Protein AF-A0A9Q0NSV9-F1 (afdb_monomer_lite)

Sequence (86 aa):
MDTLQSRLDAEFLLSHMCSVKFKEWIVVLATLLRRTEVLFDLFQRDMRLWKAYSVTLQSHPAFSEYHDLLDGLEKRLSSVVNSQEK

Radius of gyration: 13.03 Å; chains: 1; bounding box: 35×25×36 Å

pLDDT: mean 72.05, std 12.32, range [42.81, 89.88]

Structure (mmCIF, N/CA/C/O backbone):
data_AF-A0A9Q0NSV9-F1
#
_entry.id   AF-A0A9Q0NSV9-F1
#
loop_
_atom_site.group_PDB
_atom_site.id
_atom_site.type_symbol
_atom_site.label_atom_id
_atom_site.label_alt_id
_atom_site.label_comp_id
_atom_site.label_asym_id
_atom_site.label_entity_id
_atom_site.label_seq_id
_atom_site.pdbx_PDB_ins_code
_atom_site.Cartn_x
_atom_site.Cartn_y
_atom_site.Cartn_z
_atom_site.occupancy
_atom_site.B_iso_or_equiv
_atom_site.auth_seq_id
_atom_site.auth_comp_id
_atom_site.auth_asym_id
_atom_site.auth_atom_id
_atom_site.pdbx_PDB_model_num
ATOM 1 N N . MET A 1 1 ? -20.189 10.467 -5.841 1.00 44.16 1 MET A N 1
ATOM 2 C CA . MET A 1 1 ? -20.651 9.063 -5.871 1.00 44.16 1 MET A CA 1
ATOM 3 C C . MET A 1 1 ? -19.451 8.123 -6.067 1.00 44.16 1 MET A C 1
ATOM 5 O O . MET A 1 1 ? -19.541 7.165 -6.814 1.00 44.16 1 MET A O 1
ATOM 9 N N . ASP A 1 2 ? -18.329 8.341 -5.368 1.00 54.78 2 ASP A N 1
ATOM 10 C CA . ASP A 1 2 ? -17.023 7.835 -5.846 1.00 54.78 2 ASP A CA 1
ATOM 11 C C . ASP A 1 2 ? -16.234 7.035 -4.795 1.00 54.78 2 ASP A C 1
ATOM 13 O O . ASP A 1 2 ? -15.225 6.407 -5.108 1.00 54.78 2 ASP A O 1
ATOM 17 N N . THR A 1 3 ? -16.683 7.032 -3.537 1.00 51.50 3 THR A N 1
ATOM 18 C CA . THR A 1 3 ? -15.959 6.409 -2.415 1.00 51.50 3 THR A CA 1
ATOM 19 C C . THR A 1 3 ? -16.153 4.897 -2.355 1.00 51.50 3 THR A C 1
ATOM 21 O O . THR A 1 3 ? -15.194 4.165 -2.137 1.00 51.50 3 THR A O 1
ATOM 24 N N . LEU A 1 4 ? -17.373 4.407 -2.604 1.00 54.00 4 LEU A N 1
ATOM 25 C CA . LEU A 1 4 ? -17.664 2.969 -2.580 1.00 54.00 4 LEU A CA 1
ATOM 26 C C . LEU A 1 4 ? -17.029 2.233 -3.768 1.00 54.00 4 LEU A C 1
ATOM 28 O O . LEU A 1 4 ? -16.521 1.128 -3.602 1.00 54.00 4 LEU A O 1
ATOM 32 N N . GLN A 1 5 ? -17.012 2.870 -4.941 1.00 58.81 5 GLN A N 1
ATOM 33 C CA . GLN A 1 5 ? -16.356 2.338 -6.134 1.00 58.81 5 GLN A CA 1
ATOM 34 C C . GLN A 1 5 ? -14.836 2.305 -5.938 1.00 58.81 5 GLN A C 1
ATOM 36 O O . GLN A 1 5 ? -14.238 1.244 -6.064 1.00 58.81 5 GLN A O 1
ATOM 41 N N . SER A 1 6 ? -14.244 3.411 -5.459 1.00 57.09 6 SER A N 1
ATOM 42 C CA . SER A 1 6 ? -12.811 3.465 -5.125 1.00 57.09 6 SER A CA 1
ATOM 43 C C . SER A 1 6 ? -12.392 2.397 -4.114 1.00 57.09 6 SER A C 1
ATOM 45 O O . SER A 1 6 ? -11.283 1.876 -4.195 1.00 57.09 6 SER A O 1
ATOM 47 N N . ARG A 1 7 ? -13.268 2.057 -3.161 1.00 57.16 7 ARG A N 1
ATOM 48 C CA . ARG A 1 7 ? -13.004 1.005 -2.177 1.00 57.16 7 ARG A CA 1
ATOM 49 C C . ARG A 1 7 ? -13.001 -0.387 -2.810 1.00 57.16 7 ARG A C 1
ATOM 51 O O . ARG A 1 7 ? -12.084 -1.159 -2.552 1.00 57.16 7 ARG A O 1
ATOM 58 N N . LEU A 1 8 ? -13.995 -0.699 -3.639 1.00 59.69 8 LEU A N 1
ATOM 59 C CA . LEU A 1 8 ? -14.066 -1.986 -4.337 1.00 59.69 8 LEU A CA 1
ATOM 60 C C . LEU A 1 8 ? -12.907 -2.158 -5.327 1.00 59.69 8 LEU A C 1
ATOM 62 O O . LEU A 1 8 ? -12.321 -3.235 -5.387 1.00 59.69 8 LEU A O 1
ATOM 66 N N . ASP A 1 9 ? -12.527 -1.091 -6.035 1.00 61.78 9 ASP A N 1
ATOM 67 C CA . ASP A 1 9 ? -11.341 -1.075 -6.893 1.00 61.78 9 ASP A CA 1
ATOM 68 C C . ASP A 1 9 ? -10.061 -1.327 -6.084 1.00 61.78 9 ASP A C 1
ATOM 70 O O . ASP A 1 9 ? -9.204 -2.099 -6.507 1.00 61.78 9 ASP A O 1
ATOM 74 N N . ALA A 1 10 ? -9.937 -0.751 -4.885 1.00 59.25 10 ALA A N 1
ATOM 75 C CA . ALA A 1 10 ? -8.784 -0.975 -4.018 1.00 59.25 10 ALA A CA 1
ATOM 76 C C . ALA A 1 10 ? -8.723 -2.407 -3.456 1.00 59.25 10 ALA A C 1
ATOM 78 O O . ALA A 1 10 ? -7.647 -3.002 -3.439 1.00 59.25 10 ALA A O 1
ATOM 79 N N . GLU A 1 11 ? -9.855 -2.979 -3.035 1.00 59.50 11 GLU A N 1
ATOM 80 C CA . GLU A 1 11 ? -9.941 -4.372 -2.568 1.00 59.50 11 GLU A CA 1
ATOM 81 C C . GLU A 1 11 ? -9.645 -5.369 -3.704 1.00 59.50 11 GLU A C 1
ATOM 83 O O . GLU A 1 11 ? -8.923 -6.351 -3.507 1.00 59.50 11 GLU A O 1
ATOM 88 N N . PHE A 1 12 ? -10.125 -5.090 -4.919 1.00 64.31 12 PHE A N 1
ATOM 89 C CA . PHE A 1 12 ? -9.815 -5.889 -6.103 1.00 64.31 12 PHE A CA 1
ATOM 90 C C . PHE A 1 12 ? -8.332 -5.794 -6.474 1.00 64.31 12 PHE A C 1
ATOM 92 O O . PHE A 1 12 ? -7.682 -6.821 -6.673 1.00 64.31 12 PHE A O 1
ATOM 99 N N . LEU A 1 13 ? -7.771 -4.579 -6.493 1.00 62.09 13 LEU A N 1
ATOM 100 C CA . LEU A 1 13 ? -6.346 -4.364 -6.724 1.00 62.09 13 LEU A CA 1
ATOM 101 C C . LEU A 1 13 ? -5.507 -5.096 -5.674 1.00 62.09 13 LEU A C 1
ATOM 103 O O . LEU A 1 13 ? -4.559 -5.758 -6.074 1.00 62.09 13 LEU A O 1
ATOM 107 N N . LEU A 1 14 ? -5.893 -5.061 -4.388 1.00 62.97 14 LEU A N 1
ATOM 108 C CA . LEU A 1 14 ? -5.279 -5.797 -3.265 1.00 62.97 14 LEU A CA 1
ATOM 109 C C . LEU A 1 14 ? -5.246 -7.314 -3.471 1.00 62.97 14 LEU A C 1
ATOM 111 O O . LEU A 1 14 ? -4.205 -7.954 -3.317 1.00 62.97 14 LEU A O 1
ATOM 115 N N . SER A 1 15 ? -6.381 -7.897 -3.846 1.00 62.22 15 SER A N 1
ATOM 116 C CA . SER A 1 15 ? -6.464 -9.332 -4.122 1.00 62.22 15 SER A CA 1
ATOM 117 C C . SER A 1 15 ? -5.626 -9.719 -5.345 1.00 62.22 15 SER A C 1
ATOM 119 O O . SER A 1 15 ? -4.958 -10.755 -5.344 1.00 62.22 15 SER A O 1
ATOM 121 N N . HIS A 1 16 ? -5.593 -8.852 -6.359 1.00 58.91 16 HIS A N 1
ATOM 122 C CA . HIS A 1 16 ? -4.789 -9.051 -7.557 1.00 58.91 16 HIS A CA 1
ATOM 123 C C . HIS A 1 16 ? -3.279 -8.904 -7.276 1.00 58.91 16 HIS A C 1
ATOM 125 O O . HIS A 1 16 ? -2.493 -9.680 -7.818 1.00 58.91 16 HIS A O 1
ATOM 131 N N . MET A 1 17 ? -2.846 -8.010 -6.368 1.00 57.38 17 MET A N 1
ATOM 132 C CA . MET A 1 17 ? -1.423 -7.885 -5.975 1.00 57.38 17 MET A CA 1
ATOM 133 C C . MET A 1 17 ? -0.863 -9.193 -5.433 1.00 57.38 17 MET A C 1
ATOM 135 O O . MET A 1 17 ? 0.269 -9.552 -5.741 1.00 57.38 17 MET A O 1
ATOM 139 N N . CYS A 1 18 ? -1.649 -9.904 -4.617 1.00 54.81 18 CYS A N 1
ATOM 140 C CA . CYS A 1 18 ? -1.230 -11.168 -4.018 1.00 54.81 18 CYS A CA 1
ATOM 141 C C . CYS A 1 18 ? -0.994 -12.275 -5.063 1.00 54.81 18 CYS A C 1
ATOM 143 O O . CYS A 1 18 ? -0.442 -13.316 -4.714 1.00 54.81 18 CYS A O 1
ATOM 145 N N . SER A 1 19 ? -1.391 -12.069 -6.328 1.00 55.69 19 SER A N 1
ATOM 146 C CA . SER A 1 19 ? -1.364 -13.078 -7.393 1.00 55.69 19 SER A CA 1
ATOM 147 C C . SER A 1 19 ? -0.422 -12.750 -8.572 1.00 55.69 19 SER A C 1
ATOM 149 O O . SER A 1 19 ? -0.022 -13.666 -9.290 1.00 55.69 19 SER A O 1
ATOM 151 N N . VAL A 1 20 ? -0.015 -11.487 -8.778 1.00 50.78 20 VAL A N 1
ATOM 152 C CA . VAL A 1 20 ? 0.706 -11.039 -9.997 1.00 50.78 20 VAL A CA 1
ATOM 153 C C . VAL A 1 20 ? 2.179 -10.675 -9.725 1.00 50.78 20 VAL A C 1
ATOM 155 O O . VAL A 1 20 ? 2.554 -10.252 -8.634 1.00 50.78 20 VAL A O 1
ATOM 158 N N . LYS A 1 21 ? 3.058 -10.847 -10.729 1.00 58.66 21 LYS A N 1
ATOM 159 C CA . LYS A 1 21 ? 4.503 -10.558 -10.631 1.00 58.66 21 LYS A CA 1
ATOM 160 C C . LYS A 1 21 ? 4.793 -9.079 -10.312 1.00 58.66 21 LYS A C 1
ATOM 162 O O . LYS A 1 21 ? 4.222 -8.162 -10.893 1.00 58.66 21 LYS A O 1
ATOM 167 N N . PHE A 1 22 ? 5.815 -8.871 -9.479 1.00 56.59 22 PHE A N 1
ATOM 168 C CA . PHE A 1 22 ? 6.233 -7.616 -8.829 1.00 56.59 22 PHE A CA 1
ATOM 169 C C . PHE A 1 22 ? 6.354 -6.349 -9.715 1.00 56.59 22 PHE A C 1
ATOM 171 O O . PHE A 1 22 ? 6.257 -5.237 -9.209 1.00 56.59 22 PHE A O 1
ATOM 178 N N . LYS A 1 23 ? 6.564 -6.470 -11.035 1.00 57.53 23 LYS A N 1
ATOM 179 C CA . LYS A 1 23 ? 6.770 -5.316 -11.940 1.00 57.53 23 LYS A CA 1
ATOM 180 C C . LYS A 1 23 ? 5.492 -4.534 -12.251 1.00 57.53 23 LYS A C 1
ATOM 182 O O . LYS A 1 23 ? 5.530 -3.308 -12.268 1.00 57.53 23 LYS A O 1
ATOM 187 N N . GLU A 1 24 ? 4.379 -5.224 -12.482 1.00 59.06 24 GLU A N 1
ATOM 188 C CA . GLU A 1 24 ? 3.073 -4.576 -12.693 1.00 59.06 24 GLU A CA 1
ATOM 189 C C . GLU A 1 24 ? 2.567 -3.953 -11.388 1.00 59.06 2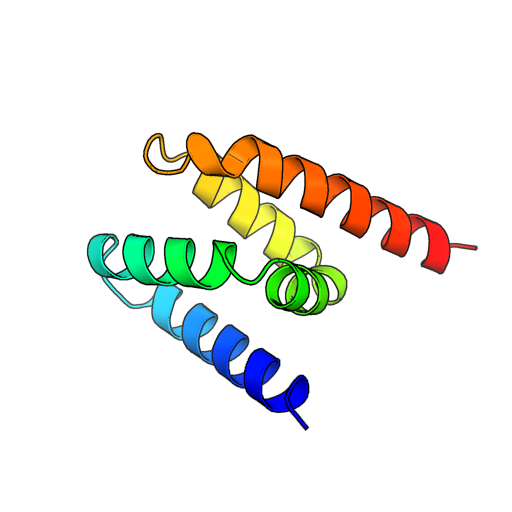4 GLU A C 1
ATOM 191 O O . GLU A 1 24 ? 1.898 -2.920 -11.384 1.00 59.06 24 GLU A O 1
ATOM 196 N N . TRP A 1 25 ? 3.013 -4.522 -10.267 1.00 65.31 25 TRP A N 1
ATOM 197 C CA . TRP A 1 25 ? 2.682 -4.061 -8.934 1.00 65.31 25 TRP A CA 1
ATOM 198 C C . TRP A 1 25 ? 3.233 -2.671 -8.611 1.00 65.31 25 TRP A C 1
ATOM 200 O O . TRP A 1 25 ? 2.529 -1.850 -8.030 1.00 65.31 25 TRP A O 1
ATOM 210 N N . ILE A 1 26 ? 4.448 -2.353 -9.070 1.00 62.72 26 ILE A N 1
ATOM 211 C CA . ILE A 1 26 ? 5.038 -1.022 -8.869 1.00 62.72 26 ILE A CA 1
ATOM 212 C C . ILE A 1 26 ? 4.194 0.077 -9.512 1.00 62.72 26 ILE A C 1
ATOM 214 O O . ILE A 1 26 ? 4.000 1.136 -8.918 1.00 62.72 26 ILE A O 1
ATOM 218 N N . VAL A 1 27 ? 3.650 -0.184 -10.701 1.00 60.06 27 VAL A N 1
ATOM 219 C CA . VAL A 1 27 ? 2.824 0.790 -11.419 1.00 60.06 27 VAL A CA 1
ATOM 220 C C . VAL A 1 27 ? 1.506 1.008 -10.683 1.00 60.06 27 VAL A C 1
ATOM 222 O O . VAL A 1 27 ? 1.118 2.153 -10.454 1.00 60.06 27 VAL A O 1
ATOM 225 N N . VAL A 1 28 ? 0.841 -0.062 -10.244 1.00 65.75 28 VAL A N 1
ATOM 226 C CA . VAL A 1 28 ? -0.413 0.056 -9.487 1.00 65.75 28 VAL A CA 1
ATOM 227 C C . VAL A 1 28 ? -0.190 0.751 -8.142 1.00 65.75 28 VAL A C 1
ATOM 229 O O . VAL A 1 28 ? -0.934 1.676 -7.817 1.00 65.75 28 VAL A O 1
ATOM 232 N N . LEU A 1 29 ? 0.862 0.385 -7.403 1.00 67.25 29 LEU A N 1
ATOM 233 C CA . LEU A 1 29 ? 1.277 1.047 -6.163 1.00 67.25 29 LEU A CA 1
ATOM 234 C C . LEU A 1 29 ? 1.495 2.542 -6.368 1.00 67.25 29 LEU A C 1
ATOM 236 O O . LEU A 1 29 ? 0.898 3.344 -5.659 1.00 67.25 29 LEU A O 1
ATOM 240 N N . ALA A 1 30 ? 2.298 2.926 -7.361 1.00 66.44 30 ALA A N 1
ATOM 241 C CA . ALA A 1 30 ? 2.571 4.328 -7.668 1.00 66.44 30 ALA A CA 1
ATOM 242 C C . ALA A 1 30 ? 1.294 5.093 -8.055 1.00 66.44 30 ALA A C 1
ATOM 244 O O . ALA A 1 30 ? 1.134 6.267 -7.722 1.00 66.44 30 ALA A O 1
ATOM 245 N N . THR A 1 31 ? 0.347 4.428 -8.720 1.00 70.75 31 THR A N 1
ATOM 246 C CA . THR A 1 31 ? -0.937 5.033 -9.102 1.00 70.75 31 THR A CA 1
ATOM 247 C C . THR A 1 31 ? -1.861 5.211 -7.893 1.00 70.75 31 THR A C 1
ATOM 249 O O . THR A 1 31 ? -2.500 6.254 -7.754 1.00 70.75 31 THR A O 1
ATOM 252 N N . LEU A 1 32 ? -1.894 4.234 -6.985 1.00 66.38 32 LEU A N 1
ATOM 253 C CA . LEU A 1 32 ? -2.632 4.298 -5.722 1.00 66.38 32 LEU A CA 1
ATOM 254 C C . LEU A 1 32 ? -2.030 5.327 -4.753 1.00 66.38 32 LEU A C 1
ATOM 256 O O . LEU A 1 32 ? -2.769 6.056 -4.097 1.00 66.38 32 LEU A O 1
ATOM 260 N N . LEU A 1 33 ? -0.701 5.453 -4.714 1.00 67.75 33 LEU A N 1
ATOM 261 C CA . LEU A 1 33 ? 0.025 6.441 -3.906 1.00 67.75 33 LEU A CA 1
ATOM 262 C C . LEU A 1 33 ? -0.284 7.888 -4.320 1.00 67.75 33 LEU A C 1
ATOM 264 O O . LEU A 1 33 ? -0.201 8.789 -3.492 1.00 67.75 33 LEU A O 1
ATOM 268 N N . ARG A 1 34 ? -0.748 8.121 -5.555 1.00 72.25 34 ARG A N 1
ATOM 269 C CA . ARG A 1 34 ? -1.274 9.431 -5.993 1.00 72.25 34 ARG A CA 1
ATOM 270 C C . ARG A 1 34 ? -2.670 9.751 -5.443 1.00 72.25 34 ARG A C 1
ATOM 272 O O . ARG A 1 34 ? -3.165 10.857 -5.643 1.00 72.25 34 ARG A O 1
ATOM 279 N N . ARG A 1 35 ? -3.330 8.799 -4.778 1.00 80.94 35 ARG A N 1
ATOM 280 C CA . ARG A 1 35 ? -4.690 8.909 -4.228 1.00 80.94 35 ARG A CA 1
ATOM 281 C C . ARG A 1 35 ? -4.659 8.715 -2.708 1.00 80.94 35 ARG A C 1
ATOM 283 O O . ARG A 1 35 ? -5.284 7.800 -2.178 1.00 80.94 35 ARG A O 1
ATOM 290 N N . THR A 1 36 ? -3.965 9.606 -2.000 1.00 77.12 36 THR A N 1
ATOM 291 C CA . THR A 1 36 ? -3.779 9.559 -0.535 1.00 77.12 36 THR A CA 1
ATOM 292 C C . THR A 1 36 ? -5.084 9.362 0.242 1.00 77.12 36 THR A C 1
ATOM 294 O O . THR A 1 36 ? -5.121 8.585 1.189 1.00 77.12 36 THR A O 1
ATOM 297 N N . GLU A 1 37 ? -6.177 10.000 -0.182 1.00 81.25 37 GLU A N 1
ATOM 298 C CA . GLU A 1 37 ? -7.489 9.874 0.472 1.00 81.25 37 GLU A CA 1
ATOM 299 C C . GLU A 1 37 ? -8.102 8.468 0.336 1.00 81.25 37 GLU A C 1
ATOM 301 O O . GLU A 1 37 ? -8.746 7.986 1.264 1.00 81.25 37 GLU A O 1
ATOM 306 N N . VAL A 1 38 ? -7.869 7.777 -0.787 1.00 80.12 38 VAL A N 1
ATOM 307 C CA . VAL A 1 38 ? -8.344 6.396 -0.988 1.00 80.12 38 VAL A CA 1
ATOM 308 C C . VAL A 1 38 ? -7.557 5.438 -0.101 1.00 80.12 38 VAL A C 1
ATOM 310 O O . VAL A 1 38 ? -8.144 4.571 0.540 1.00 80.12 38 VAL A O 1
ATOM 313 N N . LEU A 1 39 ? -6.236 5.626 -0.016 1.00 78.25 39 LEU A N 1
ATOM 314 C CA . LEU A 1 39 ? -5.387 4.847 0.885 1.00 78.25 39 LEU A CA 1
ATOM 315 C C . LEU A 1 39 ? -5.788 5.064 2.342 1.00 78.25 39 LEU A C 1
ATOM 317 O O . LEU A 1 39 ? -5.904 4.104 3.094 1.00 78.25 39 LEU A O 1
ATOM 321 N N . PHE A 1 40 ? -6.055 6.310 2.728 1.00 83.31 40 PHE A N 1
ATOM 322 C CA . PHE A 1 40 ? -6.532 6.625 4.065 1.00 83.31 40 PHE A CA 1
ATOM 323 C C . PHE A 1 40 ? -7.849 5.906 4.387 1.00 83.31 40 PHE A C 1
ATOM 325 O O . PHE A 1 40 ? -7.929 5.240 5.415 1.00 83.31 40 PHE A O 1
ATOM 332 N N . ASP A 1 41 ? -8.853 5.970 3.502 1.00 82.31 41 ASP A N 1
ATOM 333 C CA . ASP A 1 41 ? -10.151 5.319 3.741 1.00 82.31 41 ASP A CA 1
ATOM 334 C C . ASP A 1 41 ? -10.073 3.785 3.780 1.00 82.31 41 ASP A C 1
ATOM 336 O O . ASP A 1 41 ? -10.808 3.141 4.533 1.00 82.31 41 ASP A O 1
ATOM 340 N N . LEU A 1 42 ? -9.169 3.204 2.992 1.00 79.44 42 LEU A N 1
ATOM 341 C CA . LEU A 1 42 ? -8.915 1.768 2.951 1.00 79.44 42 LEU A CA 1
ATOM 342 C C . LEU A 1 42 ? -8.219 1.289 4.230 1.00 79.44 42 LEU A C 1
ATOM 344 O O . LEU A 1 42 ? -8.665 0.342 4.876 1.00 79.44 42 LEU A O 1
ATOM 348 N N . PHE A 1 43 ? -7.140 1.967 4.615 1.00 84.38 43 PHE A N 1
ATOM 349 C CA . PHE A 1 43 ? -6.274 1.553 5.713 1.00 84.38 43 PHE A CA 1
ATOM 350 C C . PHE A 1 43 ? -6.802 1.935 7.094 1.00 84.38 43 PHE A C 1
ATOM 352 O O . PHE A 1 43 ? -6.524 1.222 8.054 1.00 84.38 43 PHE A O 1
ATOM 359 N N . GLN A 1 44 ? -7.615 2.991 7.222 1.00 83.94 44 GLN A N 1
ATOM 360 C CA . GLN A 1 44 ? -8.245 3.318 8.509 1.00 83.94 44 GLN A CA 1
ATOM 361 C C . GLN A 1 44 ? -9.183 2.204 8.992 1.00 83.94 44 GLN A C 1
ATOM 363 O O . GLN A 1 44 ? -9.371 2.029 10.193 1.00 83.94 44 GLN A O 1
ATOM 368 N N . ARG A 1 45 ? -9.762 1.434 8.059 1.00 81.56 45 ARG A N 1
ATOM 369 C CA . ARG A 1 45 ? -10.658 0.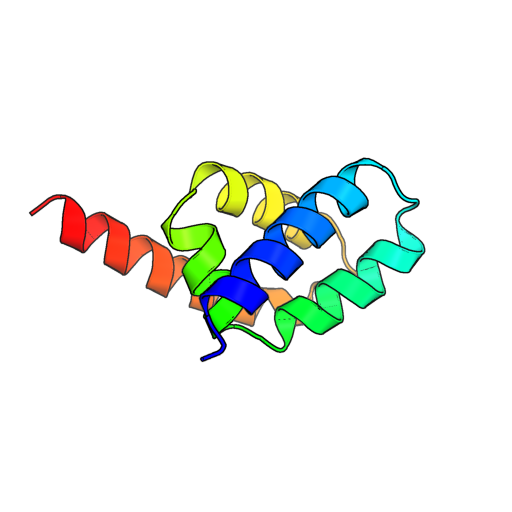308 8.361 1.00 81.56 45 ARG A CA 1
ATOM 370 C C . ARG A 1 45 ? -9.893 -0.958 8.744 1.00 81.56 45 ARG A C 1
ATOM 372 O O . ARG A 1 45 ? -10.439 -1.788 9.464 1.00 81.56 45 ARG A O 1
ATOM 379 N N . ASP A 1 46 ? -8.652 -1.102 8.275 1.00 79.75 46 ASP A N 1
ATOM 380 C CA . ASP A 1 46 ? -7.797 -2.252 8.560 1.00 79.75 46 ASP A CA 1
ATOM 381 C C . ASP A 1 46 ? -6.331 -1.832 8.773 1.00 79.75 46 ASP A C 1
ATOM 383 O O . ASP A 1 46 ? -5.500 -1.786 7.862 1.00 79.75 46 ASP A O 1
ATOM 387 N N . MET A 1 47 ? -5.990 -1.562 10.034 1.00 80.44 47 MET A N 1
ATOM 388 C CA . MET A 1 47 ? -4.627 -1.194 10.434 1.00 80.44 47 MET A CA 1
ATOM 389 C C . MET A 1 47 ? -3.616 -2.336 10.303 1.00 80.44 47 MET A C 1
ATOM 391 O O . MET A 1 47 ? -2.408 -2.092 10.273 1.00 80.44 47 MET A O 1
ATOM 395 N N . ARG A 1 48 ? -4.067 -3.594 10.249 1.00 83.50 48 ARG A N 1
ATOM 396 C CA . ARG A 1 48 ? -3.158 -4.727 10.024 1.00 83.50 48 ARG A CA 1
ATOM 397 C C . ARG A 1 48 ? -2.693 -4.719 8.576 1.00 83.50 48 ARG A C 1
ATOM 399 O O . ARG A 1 48 ? -1.505 -4.917 8.319 1.00 83.50 48 ARG A O 1
ATOM 406 N N . LEU A 1 49 ? -3.612 -4.414 7.664 1.00 79.19 49 LEU A N 1
ATOM 407 C CA . LEU A 1 49 ? -3.318 -4.223 6.255 1.00 79.19 49 LEU A CA 1
ATOM 408 C C . LEU A 1 49 ? -2.352 -3.052 6.028 1.00 79.19 49 LEU A C 1
ATOM 410 O O . LEU A 1 49 ? -1.374 -3.220 5.299 1.00 79.19 49 LEU A O 1
ATOM 414 N N . TRP A 1 50 ? -2.562 -1.916 6.706 1.00 84.88 50 TRP A N 1
ATOM 415 C CA . TRP A 1 50 ? -1.619 -0.788 6.685 1.00 84.88 50 TRP A CA 1
ATOM 416 C C . TRP A 1 50 ? -0.193 -1.226 7.032 1.00 84.88 50 TRP A C 1
ATOM 418 O O . TRP A 1 50 ? 0.727 -0.984 6.257 1.00 84.88 50 TRP A O 1
ATOM 428 N N . LYS A 1 51 ? -0.014 -1.921 8.164 1.00 82.31 51 LYS A N 1
ATOM 429 C CA . LYS A 1 51 ? 1.308 -2.374 8.627 1.00 82.31 51 LYS A CA 1
ATOM 430 C C . LYS A 1 51 ? 1.980 -3.330 7.645 1.00 82.31 51 LYS A C 1
ATOM 432 O O . LYS A 1 51 ? 3.175 -3.206 7.396 1.00 82.31 51 LYS A O 1
ATOM 437 N N . ALA A 1 52 ? 1.237 -4.281 7.078 1.00 79.44 52 ALA A N 1
ATOM 438 C CA . ALA A 1 52 ? 1.792 -5.206 6.090 1.00 79.44 52 ALA A CA 1
ATOM 439 C C . ALA A 1 52 ? 2.239 -4.465 4.819 1.00 79.44 52 ALA A C 1
ATOM 441 O O . ALA A 1 52 ? 3.312 -4.730 4.270 1.00 79.44 52 ALA A O 1
ATOM 442 N N . TYR A 1 53 ? 1.432 -3.504 4.374 1.00 79.88 53 TYR A N 1
ATOM 443 C CA . TYR A 1 53 ? 1.678 -2.738 3.162 1.00 79.88 53 TYR A CA 1
ATOM 444 C C . TYR A 1 53 ? 2.818 -1.723 3.329 1.00 79.88 53 TYR A C 1
ATOM 446 O O . TYR A 1 53 ? 3.688 -1.641 2.463 1.00 79.88 53 TYR A O 1
ATOM 454 N N . SER A 1 54 ? 2.874 -1.005 4.456 1.00 82.06 54 SER A N 1
ATOM 455 C CA . SER A 1 54 ? 3.938 -0.037 4.742 1.00 82.06 54 SER A CA 1
ATOM 456 C C . SER A 1 54 ? 5.302 -0.721 4.849 1.00 82.06 54 SER A C 1
ATOM 458 O O . SER A 1 54 ? 6.245 -0.284 4.194 1.00 82.06 54 SER A O 1
ATOM 460 N N . VAL A 1 55 ? 5.394 -1.855 5.556 1.00 83.31 55 VAL A N 1
ATOM 461 C CA . VAL A 1 55 ? 6.624 -2.662 5.651 1.00 83.31 55 VAL A CA 1
ATOM 462 C C . VAL A 1 55 ? 7.056 -3.168 4.276 1.00 83.31 55 VAL A C 1
ATOM 464 O O . VAL A 1 55 ? 8.240 -3.112 3.934 1.00 83.31 55 VAL A O 1
ATOM 467 N N . THR A 1 56 ? 6.105 -3.627 3.459 1.00 80.25 56 THR A N 1
ATOM 468 C CA . THR A 1 56 ? 6.390 -4.087 2.094 1.00 80.25 56 THR A CA 1
ATOM 469 C C . THR A 1 56 ? 6.958 -2.957 1.238 1.00 80.25 56 THR A C 1
ATOM 471 O O . THR A 1 56 ? 7.953 -3.170 0.550 1.00 80.25 56 THR A O 1
ATOM 474 N N . LEU A 1 57 ? 6.385 -1.753 1.299 1.00 78.56 57 LEU A N 1
ATOM 475 C CA . LEU A 1 57 ? 6.881 -0.596 0.549 1.00 78.56 57 LEU A CA 1
ATOM 476 C C . LEU A 1 57 ? 8.250 -0.121 1.043 1.00 78.56 57 LEU A C 1
ATOM 478 O O . LEU A 1 57 ? 9.147 0.075 0.229 1.00 78.56 57 LEU A O 1
ATOM 482 N N . GLN A 1 58 ? 8.436 -0.019 2.360 1.00 80.56 58 GLN A N 1
ATOM 483 C CA . GLN A 1 58 ? 9.696 0.415 2.972 1.00 80.56 58 GLN A CA 1
ATOM 484 C C . GLN A 1 58 ? 10.859 -0.546 2.706 1.00 80.56 58 GLN A C 1
ATOM 486 O O . GLN A 1 58 ? 12.012 -0.128 2.630 1.00 80.56 58 GLN A O 1
ATOM 491 N N . SER A 1 59 ? 10.566 -1.835 2.519 1.00 81.31 59 SER A N 1
ATOM 492 C CA . SER A 1 59 ? 11.574 -2.846 2.174 1.00 81.31 59 SER A CA 1
ATOM 493 C C . SER A 1 59 ? 12.114 -2.696 0.746 1.00 81.31 59 SER A C 1
ATOM 495 O O . SER A 1 59 ? 13.109 -3.333 0.399 1.00 81.31 59 SER A O 1
ATOM 497 N N . HIS A 1 60 ? 11.474 -1.879 -0.098 1.00 77.75 60 HIS A N 1
ATOM 498 C CA . HIS A 1 60 ? 11.811 -1.750 -1.511 1.00 77.75 60 HIS A CA 1
ATOM 499 C C . HIS A 1 60 ? 12.365 -0.352 -1.838 1.00 77.75 60 HIS A C 1
ATOM 501 O O . HIS A 1 60 ? 11.632 0.635 -1.784 1.00 77.75 60 HIS A O 1
ATOM 507 N N . PRO A 1 61 ? 13.628 -0.241 -2.297 1.00 77.38 61 PRO A N 1
ATOM 508 C CA . PRO A 1 61 ? 14.277 1.053 -2.534 1.00 77.38 61 PRO A CA 1
ATOM 509 C C . PRO A 1 61 ? 13.600 1.897 -3.627 1.00 77.38 61 PRO A C 1
ATOM 511 O O . PRO A 1 61 ? 13.718 3.122 -3.620 1.00 77.38 61 PRO A O 1
ATOM 514 N N . ALA A 1 62 ? 12.846 1.260 -4.531 1.00 76.75 62 ALA A N 1
ATOM 515 C CA . ALA A 1 62 ? 12.061 1.925 -5.571 1.00 76.75 62 ALA A CA 1
ATOM 516 C C . ALA A 1 62 ? 10.918 2.806 -5.026 1.00 76.75 62 ALA A C 1
ATOM 518 O O . ALA A 1 62 ? 10.385 3.614 -5.776 1.00 76.75 62 ALA A O 1
ATOM 519 N N . PHE A 1 63 ? 10.549 2.666 -3.747 1.00 74.94 63 PHE A N 1
ATOM 520 C CA . PHE A 1 63 ? 9.488 3.454 -3.109 1.00 74.94 63 PHE A CA 1
ATOM 521 C C . PHE A 1 63 ? 9.996 4.449 -2.068 1.00 74.94 63 PHE A C 1
ATOM 523 O O . PHE A 1 63 ? 9.196 5.042 -1.347 1.00 74.94 63 PHE A O 1
ATOM 530 N N . SER A 1 64 ? 11.309 4.668 -2.014 1.00 80.25 64 SER A N 1
ATOM 531 C CA . SER A 1 64 ? 11.928 5.633 -1.100 1.00 80.25 64 SER A CA 1
ATOM 532 C C . SER A 1 64 ? 11.336 7.043 -1.226 1.00 80.25 64 SER A C 1
ATOM 534 O O . SER A 1 64 ? 11.146 7.708 -0.214 1.00 80.25 64 SER A O 1
ATOM 536 N N . GLU A 1 65 ? 10.946 7.463 -2.436 1.00 81.81 65 GLU A N 1
ATOM 537 C CA . GLU A 1 65 ? 10.275 8.750 -2.688 1.00 81.81 65 GLU A CA 1
ATOM 538 C C . GLU A 1 65 ? 8.887 8.872 -2.026 1.00 81.81 65 GLU A C 1
ATOM 540 O O . GLU A 1 65 ? 8.393 9.977 -1.820 1.00 81.81 65 GLU A O 1
ATOM 545 N N . TYR A 1 66 ? 8.257 7.749 -1.669 1.00 79.75 66 TYR A N 1
ATOM 546 C CA . TYR A 1 66 ? 6.937 7.717 -1.037 1.00 79.75 66 TYR A CA 1
ATOM 547 C C . TYR A 1 66 ? 7.010 7.579 0.485 1.00 79.75 66 TYR A C 1
ATOM 549 O O . TYR A 1 66 ? 5.967 7.590 1.134 1.00 79.75 66 TYR A O 1
ATOM 557 N N . HIS A 1 67 ? 8.201 7.462 1.079 1.00 83.62 67 HIS A N 1
ATOM 558 C CA . HIS A 1 67 ? 8.342 7.300 2.529 1.00 83.62 67 HIS A CA 1
ATOM 559 C C . HIS A 1 67 ? 7.762 8.487 3.311 1.00 83.62 67 HIS A C 1
ATOM 561 O O . HIS A 1 67 ? 7.038 8.258 4.277 1.00 83.62 67 HIS A O 1
ATOM 567 N N . ASP A 1 68 ? 7.979 9.727 2.860 1.00 85.19 68 ASP A N 1
ATOM 568 C CA . ASP A 1 68 ? 7.361 10.920 3.461 1.00 85.19 68 ASP A CA 1
ATOM 569 C C . ASP A 1 68 ? 5.827 10.884 3.386 1.00 85.19 68 ASP A C 1
ATOM 571 O O . ASP A 1 68 ? 5.130 11.257 4.332 1.00 85.19 68 ASP A O 1
ATOM 575 N N . LEU A 1 69 ? 5.278 10.389 2.271 1.00 85.00 69 LEU A N 1
ATOM 576 C CA . LEU A 1 69 ? 3.833 10.228 2.110 1.00 85.00 69 LEU A CA 1
ATOM 577 C C . LEU A 1 69 ? 3.291 9.151 3.055 1.00 85.00 69 LEU A C 1
ATOM 579 O O . LEU A 1 69 ? 2.240 9.352 3.663 1.00 85.00 69 LEU A O 1
ATOM 583 N N . LEU A 1 70 ? 4.001 8.026 3.191 1.00 85.19 70 LEU A N 1
ATOM 584 C CA . LEU A 1 70 ? 3.631 6.942 4.101 1.00 85.19 70 LEU A CA 1
ATOM 585 C C . LEU A 1 70 ? 3.671 7.398 5.564 1.00 85.19 70 LEU A C 1
ATOM 587 O O . LEU A 1 70 ? 2.738 7.093 6.299 1.00 85.19 70 LEU A O 1
ATOM 591 N N . ASP A 1 71 ? 4.684 8.164 5.971 1.00 87.44 71 ASP A N 1
ATOM 592 C CA . ASP A 1 71 ? 4.780 8.755 7.314 1.00 87.44 71 ASP A CA 1
ATOM 593 C C . ASP A 1 71 ? 3.626 9.738 7.587 1.00 87.44 71 ASP A C 1
ATOM 595 O O . ASP A 1 71 ? 2.961 9.670 8.625 1.00 87.44 71 ASP A O 1
ATOM 599 N N . GLY A 1 72 ? 3.313 10.607 6.621 1.00 88.75 72 GLY A N 1
ATOM 600 C CA . GLY A 1 72 ? 2.163 11.507 6.713 1.00 88.75 72 GLY A CA 1
ATOM 601 C C . GLY A 1 72 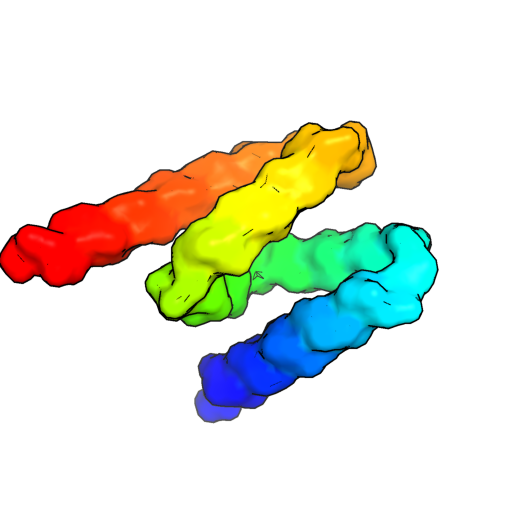? 0.834 10.755 6.846 1.00 88.75 72 GLY A C 1
ATOM 602 O O . GLY A 1 72 ? -0.032 11.148 7.636 1.00 88.75 72 GLY A O 1
ATOM 603 N N . LEU A 1 73 ? 0.678 9.650 6.110 1.00 86.69 73 LEU A N 1
ATOM 604 C CA . LEU A 1 73 ? -0.496 8.786 6.207 1.00 86.69 73 LEU A CA 1
ATOM 605 C C . LEU A 1 73 ? -0.555 8.071 7.563 1.00 86.69 73 LEU A C 1
ATOM 607 O O . LEU A 1 73 ? -1.613 8.067 8.186 1.00 86.69 73 LEU A O 1
ATOM 611 N N . GLU A 1 74 ? 0.566 7.535 8.055 1.00 89.75 74 GLU A N 1
ATOM 612 C CA . GLU A 1 74 ? 0.667 6.862 9.356 1.00 89.75 74 GLU A CA 1
ATOM 613 C C . GLU A 1 74 ? 0.242 7.775 10.504 1.00 89.75 74 GLU A C 1
ATOM 615 O O . GLU A 1 74 ? -0.526 7.367 11.377 1.00 89.75 74 GLU A O 1
ATOM 620 N N . LYS A 1 75 ? 0.686 9.036 10.484 1.00 89.88 75 LYS A N 1
ATOM 621 C CA . LYS A 1 75 ? 0.303 10.041 11.485 1.00 89.8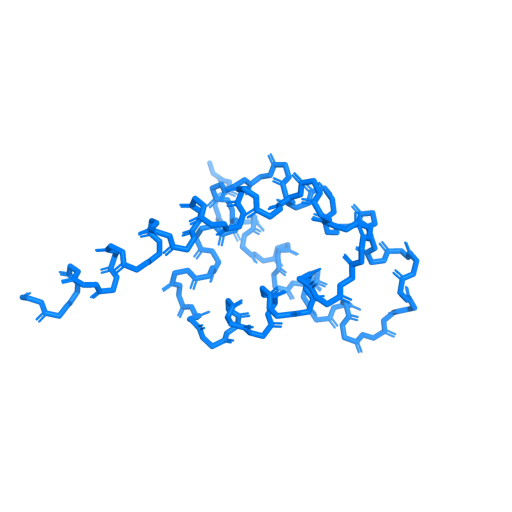8 75 LYS A CA 1
ATOM 622 C C . LYS A 1 75 ? -1.201 10.300 11.477 1.00 89.88 75 LYS A C 1
ATOM 624 O O . LYS A 1 75 ? -1.828 10.318 12.537 1.00 89.88 75 LYS A O 1
ATOM 629 N N . ARG A 1 76 ? -1.802 10.456 10.291 1.00 89.56 76 ARG A N 1
ATOM 630 C CA . ARG A 1 76 ? -3.258 10.637 10.154 1.00 89.56 76 ARG A CA 1
ATOM 631 C C . ARG A 1 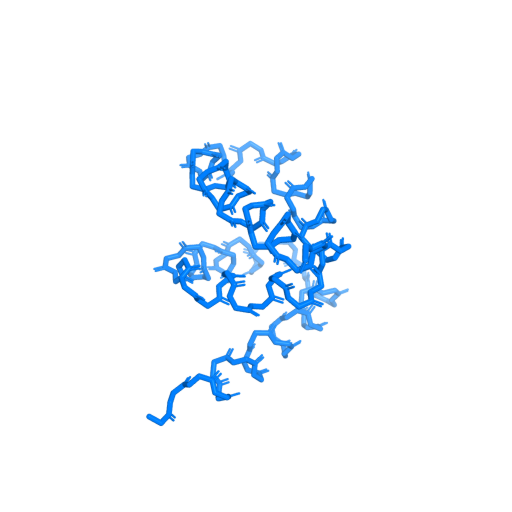76 ? -4.020 9.402 10.636 1.00 89.56 76 ARG A C 1
ATOM 633 O O . ARG A 1 76 ? -4.979 9.540 11.389 1.00 89.56 76 ARG A O 1
ATOM 640 N N . LEU A 1 77 ? -3.584 8.213 10.228 1.00 87.12 77 LEU A N 1
ATOM 641 C CA . LEU A 1 77 ? -4.181 6.927 10.594 1.00 87.12 77 LEU A CA 1
ATOM 642 C C . LEU A 1 77 ? -4.135 6.705 12.114 1.00 87.12 77 LEU A C 1
ATOM 644 O O . LEU A 1 77 ? -5.153 6.401 12.735 1.00 87.12 77 LEU A O 1
ATOM 648 N N . SER A 1 78 ? -2.981 6.959 12.729 1.00 86.44 78 SER A N 1
ATOM 649 C CA . SER A 1 78 ? -2.789 6.872 14.180 1.00 86.44 78 SER A CA 1
ATOM 650 C C . SER A 1 78 ? -3.670 7.867 14.943 1.00 86.44 78 SER A C 1
ATOM 652 O O . SER A 1 78 ? -4.201 7.529 15.997 1.00 86.44 78 SER A O 1
ATOM 654 N N . SER A 1 79 ? -3.898 9.070 14.399 1.00 86.44 79 SER A N 1
ATOM 655 C CA . SER A 1 79 ? -4.800 10.064 14.999 1.00 86.44 79 SER A CA 1
ATOM 656 C C . SER A 1 79 ? -6.267 9.619 15.021 1.00 86.44 79 SER A C 1
ATOM 658 O O . SER A 1 79 ? -6.990 9.980 15.952 1.00 86.44 79 SER A O 1
ATOM 660 N N . VAL A 1 80 ? -6.722 8.863 14.015 1.00 82.88 80 VAL A N 1
ATOM 661 C CA . VAL A 1 80 ? -8.097 8.332 13.966 1.00 82.88 80 VAL A CA 1
ATOM 662 C C . VAL A 1 80 ? -8.291 7.237 15.002 1.00 82.88 80 VAL A C 1
ATOM 664 O O . VAL A 1 80 ? -9.250 7.296 15.767 1.00 82.88 80 VAL A O 1
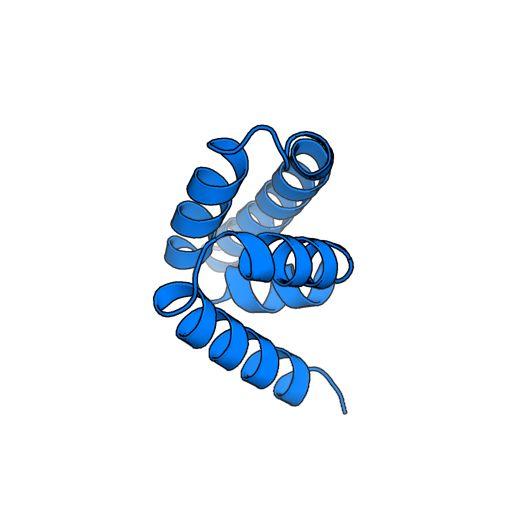ATOM 667 N N . VAL A 1 81 ? -7.356 6.286 15.083 1.00 76.44 81 VAL A N 1
ATOM 668 C CA . VAL A 1 81 ? -7.408 5.206 16.085 1.00 76.44 81 VAL A CA 1
ATOM 669 C C . VAL A 1 81 ? -7.471 5.788 17.492 1.00 76.44 81 VAL A C 1
ATOM 671 O O . VAL A 1 81 ? -8.341 5.419 18.275 1.00 76.44 81 VAL A O 1
ATOM 674 N N . ASN A 1 82 ? -6.638 6.793 17.766 1.00 68.88 82 ASN A N 1
ATOM 675 C CA . ASN A 1 82 ? -6.608 7.455 19.067 1.00 68.88 82 ASN A CA 1
ATOM 676 C C . ASN A 1 82 ? -7.894 8.247 19.380 1.00 68.88 82 ASN A C 1
ATOM 678 O O . ASN A 1 82 ? -8.173 8.542 20.538 1.00 68.88 82 ASN A O 1
ATOM 682 N N . SER A 1 83 ? -8.670 8.612 18.354 1.00 63.69 83 SER A N 1
ATOM 683 C CA . SER A 1 83 ? -9.960 9.301 18.501 1.00 63.69 83 SER A CA 1
ATOM 684 C C . SER A 1 83 ? -11.133 8.333 18.682 1.00 63.69 83 SER A C 1
ATOM 686 O O . SER A 1 83 ? -12.157 8.734 19.223 1.00 63.69 83 SER A O 1
ATOM 688 N N . GLN A 1 84 ? -11.004 7.075 18.245 1.00 57.44 84 GLN A N 1
ATOM 689 C CA . GLN A 1 84 ? -12.016 6.030 18.449 1.00 57.44 84 GLN A CA 1
ATOM 690 C C . GLN A 1 84 ? -11.917 5.338 19.818 1.00 57.44 84 GLN A C 1
ATOM 692 O O . GLN A 1 84 ? -12.880 4.702 20.234 1.00 57.44 84 GLN A O 1
ATOM 697 N N . GLU A 1 85 ? -10.789 5.461 20.523 1.00 53.31 85 GLU A N 1
ATOM 698 C CA . GLU A 1 85 ? -10.592 4.927 21.883 1.00 53.31 85 GLU A CA 1
ATOM 699 C C . GLU A 1 85 ? -11.064 5.872 23.011 1.00 53.31 85 GLU A C 1
ATOM 701 O O . GLU A 1 85 ? -10.795 5.600 24.182 1.00 53.31 85 GLU A O 1
ATOM 706 N N . LYS A 1 86 ? -11.766 6.971 22.697 1.00 42.81 86 LYS A N 1
ATOM 707 C CA . LYS A 1 86 ? -12.176 7.989 23.677 1.00 42.81 86 LYS A CA 1
ATOM 708 C C . LYS A 1 86 ? -13.686 8.113 23.860 1.00 42.81 86 LYS A C 1
ATOM 710 O O . LYS A 1 86 ? -14.412 8.044 22.846 1.00 42.81 86 LYS A O 1
#

Foldseek 3Di:
DPLVVLLVVVVVLVVVVVPDDPPVVLVVVVVVLVVLVSVLVNCLVPVVVLVVVLVVLVVDPSNVVCPVVSVVSVVVSVVVVVVVVD

Organism: Salix viminalis (NCBI:txid40686)

Secondary structure (DSSP, 8-state):
--HHHHHHHHHHHHHHHTTS-HHHHHHHHHHHHT-HHHHHHHHHH-HHHHHHHHHHHHT-GGGGGGHHHHHHHHHHHHHHHHHHT-

InterPro domains:
  IPR040096 RAB6A-GEF complex partner protein 1 [PTHR22746] (1-79)